Protein AF-A0A7C5DRT1-F1 (afdb_monomer_lite)

Secondary structure (DSSP, 8-state):
-----PPPPEEEEEEEPTT----HHHHHHHHSPTTEEEEEEE---TT----HHHHHHTHHHHHHHHHHHHHTT-SEEEE--THHHHTTHHHHHHHHHHHHHHHHTS-EEEHHHHHHHHHHHTT--EEE---TTS-HHHHHHHHHHHHHTT-EEE-

pLDDT: mean 93.83, std 10.13, range [40.75, 98.69]

Sequence (155 aa):
MSESSGPDVHKVGFITPPAWLDISPVEFLRIAPPGTVVTQTLMRPPDFDYSLEHIRSAVPELTACARSLAAAGVDVIAQFGYPFSFVHGWDGALQVRENIESAIKRPFVMMGIEVIQALRHLKLQNVAIAATYYSEETARVLKLFLSQAGFNVSL

Foldseek 3Di:
DDPPPPPDAAEEEEEAEAPDDDCVLVVCVVVDDPNYDYDYDYQDDPPDDPDLVSLQVSLVSVLVRLQVVLVVPHQEYEYDDQSNQLSLAQVRSVVSQVVSCVVSVHHYYYPNNVVLVVCVVVVHAEDEDDDVPDDPVSVVSSCRNCVSSRHHYDD

Structure (mmCIF, N/CA/C/O backbone):
data_AF-A0A7C5DRT1-F1
#
_entry.id   AF-A0A7C5DRT1-F1
#
loop_
_atom_site.group_PDB
_atom_site.id
_atom_site.type_symbol
_atom_site.label_atom_id
_atom_site.label_alt_id
_atom_site.label_comp_id
_atom_site.label_asym_id
_atom_site.label_entity_id
_atom_site.label_seq_id
_atom_site.pdbx_PDB_ins_code
_atom_site.Cartn_x
_atom_site.Cartn_y
_atom_site.Cartn_z
_atom_site.occupancy
_atom_site.B_iso_or_equiv
_atom_site.auth_seq_id
_atom_site.auth_comp_id
_atom_site.auth_asym_id
_atom_site.auth_atom_id
_atom_site.pdbx_PDB_model_num
ATOM 1 N N . MET A 1 1 ? -42.503 -20.280 5.990 1.00 40.75 1 MET A N 1
ATOM 2 C CA . MET A 1 1 ? -41.063 -20.601 5.946 1.00 40.75 1 MET A CA 1
ATOM 3 C C . MET A 1 1 ? -40.331 -19.301 5.700 1.00 40.75 1 MET A C 1
ATOM 5 O O . MET A 1 1 ? -40.425 -18.783 4.599 1.00 40.75 1 MET A O 1
ATOM 9 N N . SER A 1 2 ? -39.724 -18.716 6.732 1.00 44.19 2 SER A N 1
ATOM 10 C CA . SER A 1 2 ? -38.781 -17.615 6.533 1.00 44.19 2 SER A CA 1
ATOM 11 C C . SER A 1 2 ? -37.515 -18.215 5.937 1.00 44.19 2 SER A C 1
ATOM 13 O O . SER A 1 2 ? -36.924 -19.102 6.556 1.00 44.19 2 SER A O 1
ATOM 15 N N . GLU A 1 3 ? -37.119 -17.776 4.747 1.00 47.81 3 GLU A N 1
ATOM 16 C CA . GLU A 1 3 ? -35.747 -17.969 4.289 1.00 47.81 3 GLU A CA 1
ATOM 17 C C . GLU A 1 3 ? -34.846 -17.323 5.342 1.00 47.81 3 GLU A C 1
ATOM 19 O O . GLU A 1 3 ? -34.847 -16.106 5.520 1.00 47.81 3 GLU A O 1
ATOM 24 N N . SER A 1 4 ? -34.137 -18.142 6.120 1.00 48.53 4 SER A N 1
ATOM 25 C CA . SER A 1 4 ? -33.000 -17.643 6.874 1.00 48.53 4 SER A CA 1
ATOM 26 C C . SER A 1 4 ? -31.984 -17.210 5.826 1.00 48.53 4 SER A C 1
ATOM 28 O O . SER A 1 4 ? -31.361 -18.066 5.194 1.00 48.53 4 SER A O 1
ATOM 30 N N . SER A 1 5 ? -31.859 -15.904 5.596 1.00 55.53 5 SER A N 1
ATOM 31 C CA . SER A 1 5 ? -30.710 -15.348 4.892 1.00 55.53 5 SER A CA 1
ATOM 32 C C . SER A 1 5 ? -29.472 -15.928 5.569 1.00 55.53 5 SER A C 1
ATOM 34 O O . SER A 1 5 ? -29.266 -15.709 6.767 1.00 55.53 5 SER A O 1
ATOM 36 N N . GLY A 1 6 ? -28.718 -16.760 4.846 1.00 57.78 6 GLY A N 1
ATOM 37 C CA . GLY A 1 6 ? -27.443 -17.270 5.341 1.00 57.78 6 GLY A CA 1
ATOM 38 C C . GLY A 1 6 ? -26.550 -16.103 5.778 1.00 57.78 6 GLY A C 1
ATOM 39 O O . GLY A 1 6 ? -26.807 -14.967 5.377 1.00 57.78 6 GLY A O 1
ATOM 40 N N . PRO A 1 7 ? -25.533 -16.345 6.620 1.00 63.12 7 PRO A N 1
ATOM 41 C CA . PRO A 1 7 ? -24.636 -15.274 7.038 1.00 63.12 7 PRO A CA 1
ATOM 42 C C . PRO A 1 7 ? -24.073 -14.559 5.803 1.00 63.12 7 PRO A C 1
ATOM 44 O O . PRO A 1 7 ? -23.624 -15.228 4.869 1.00 63.12 7 PRO A O 1
ATOM 47 N N . ASP A 1 8 ? -24.126 -13.223 5.793 1.00 79.62 8 ASP A N 1
ATOM 48 C CA . ASP A 1 8 ? -23.543 -12.416 4.721 1.00 79.62 8 ASP A CA 1
ATOM 49 C C . ASP A 1 8 ? -22.062 -12.790 4.577 1.00 79.62 8 ASP A C 1
ATOM 51 O O . ASP A 1 8 ? -21.267 -12.647 5.507 1.00 79.62 8 ASP A O 1
ATOM 55 N N . VAL A 1 9 ? -21.693 -13.329 3.414 1.00 91.06 9 VAL A N 1
ATOM 56 C CA . VAL A 1 9 ? -20.311 -13.724 3.128 1.00 91.06 9 VAL A CA 1
ATOM 57 C C . VAL A 1 9 ? -19.553 -12.499 2.633 1.00 91.06 9 VAL A C 1
ATOM 59 O O . VAL A 1 9 ? -19.872 -11.965 1.572 1.00 91.06 9 VAL A O 1
ATOM 62 N N . HIS A 1 10 ? -18.522 -12.082 3.367 1.00 95.12 10 HIS A N 1
ATOM 63 C CA . HIS A 1 10 ? -17.641 -10.981 2.971 1.00 95.12 10 HIS A CA 1
ATOM 64 C C . HIS A 1 10 ? -16.416 -11.530 2.231 1.00 95.12 10 HIS A C 1
ATOM 66 O O . HIS A 1 10 ? -15.590 -12.217 2.830 1.00 95.12 10 HIS A O 1
ATOM 72 N N . LYS A 1 11 ? -16.275 -11.246 0.933 1.00 97.56 11 LYS A N 1
ATOM 73 C CA . LYS A 1 11 ? -15.158 -11.735 0.105 1.00 97.56 11 LYS A CA 1
ATOM 74 C C . LYS A 1 11 ? -14.087 -10.661 -0.037 1.00 97.56 11 LYS A C 1
ATOM 76 O O . LYS A 1 11 ? -14.328 -9.623 -0.652 1.00 97.56 11 LYS A O 1
ATOM 81 N N . VAL A 1 12 ? -12.883 -10.930 0.457 1.00 98.19 12 VAL A N 1
ATOM 82 C CA . VAL A 1 12 ? -11.752 -9.994 0.380 1.00 98.19 12 VAL A CA 1
ATOM 83 C C . VAL A 1 12 ? -10.645 -10.569 -0.499 1.00 98.19 12 VAL A C 1
ATOM 85 O O . VAL A 1 12 ? -10.189 -11.694 -0.298 1.00 98.19 12 VAL A O 1
ATOM 88 N N . GLY A 1 13 ? -10.215 -9.800 -1.496 1.00 98.31 13 GLY A N 1
ATOM 89 C CA . GLY A 1 13 ? -9.097 -10.147 -2.367 1.00 98.31 13 GLY A CA 1
ATOM 90 C C . GLY A 1 13 ? -7.809 -9.461 -1.927 1.00 98.31 13 GLY A C 1
ATOM 91 O O . GLY A 1 13 ? -7.795 -8.246 -1.765 1.00 98.31 13 GLY A O 1
ATOM 92 N N . PHE A 1 14 ? -6.723 -10.210 -1.789 1.00 98.12 14 PHE A N 1
ATOM 93 C CA . PHE A 1 14 ? -5.404 -9.687 -1.437 1.00 98.12 14 PHE A CA 1
ATOM 94 C C . PHE A 1 14 ? -4.481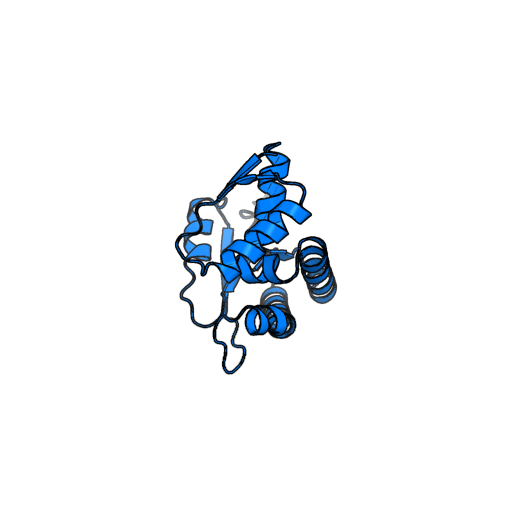 -9.706 -2.653 1.00 98.12 14 PHE A C 1
ATOM 96 O O . PHE A 1 14 ? -4.389 -10.710 -3.362 1.00 98.12 14 PHE A O 1
ATOM 103 N N . ILE A 1 15 ? -3.787 -8.598 -2.893 1.00 98.06 15 ILE A N 1
ATOM 104 C CA . ILE A 1 15 ? -2.696 -8.540 -3.863 1.00 98.06 15 ILE A CA 1
ATOM 105 C C . ILE A 1 15 ? -1.383 -8.618 -3.097 1.00 98.06 15 ILE A C 1
ATOM 107 O O . ILE A 1 15 ? -1.014 -7.684 -2.382 1.00 98.06 15 ILE A O 1
ATOM 111 N N . THR A 1 16 ? -0.700 -9.741 -3.273 1.00 95.38 16 THR A N 1
ATOM 112 C CA . THR A 1 16 ? 0.591 -10.047 -2.667 1.00 95.38 16 THR A CA 1
ATOM 113 C C . THR A 1 16 ? 1.727 -9.405 -3.473 1.00 95.38 16 THR A C 1
ATOM 115 O O . THR A 1 16 ? 1.753 -9.552 -4.704 1.00 95.38 16 THR A O 1
ATOM 118 N N . PRO A 1 17 ? 2.685 -8.729 -2.808 1.00 93.19 17 PRO A N 1
ATOM 119 C CA . PRO A 1 17 ? 3.899 -8.226 -3.442 1.00 93.19 17 PRO A CA 1
ATOM 120 C C . PRO A 1 17 ? 4.692 -9.305 -4.202 1.00 93.19 17 PRO A C 1
ATOM 122 O O . PRO A 1 17 ? 4.648 -10.478 -3.824 1.00 93.19 17 PRO A O 1
ATOM 125 N N . PRO A 1 18 ? 5.474 -8.930 -5.230 1.00 92.44 18 PRO A N 1
ATOM 126 C CA . PRO A 1 18 ? 6.314 -9.872 -5.968 1.00 92.44 18 PRO A CA 1
ATOM 127 C C . PRO A 1 18 ? 7.343 -10.574 -5.076 1.00 92.44 18 PRO A C 1
ATOM 129 O O . PRO A 1 18 ? 7.924 -9.952 -4.203 1.00 92.44 18 PRO A O 1
ATOM 132 N N . ALA A 1 19 ? 7.638 -11.849 -5.335 1.00 86.12 19 ALA A N 1
ATOM 133 C CA . ALA A 1 19 ? 8.724 -12.592 -4.673 1.00 86.12 19 ALA A CA 1
ATOM 134 C C . ALA A 1 19 ? 8.660 -12.669 -3.126 1.00 86.12 19 ALA A C 1
ATOM 136 O O . ALA A 1 19 ? 9.666 -12.975 -2.488 1.00 86.12 19 ALA A O 1
ATOM 137 N N . TRP A 1 20 ? 7.490 -12.446 -2.519 1.00 84.19 20 TRP A N 1
ATOM 138 C CA . TRP A 1 20 ? 7.276 -12.589 -1.077 1.00 84.19 20 TRP A CA 1
ATOM 139 C C . TRP A 1 20 ? 6.167 -13.585 -0.755 1.00 84.19 20 TRP A C 1
ATOM 141 O O . TRP A 1 20 ? 5.164 -13.685 -1.460 1.00 84.19 20 TRP A O 1
ATOM 151 N N . LEU A 1 21 ? 6.343 -14.299 0.359 1.00 87.06 21 LEU A N 1
ATOM 152 C CA . LEU A 1 21 ? 5.268 -15.055 0.989 1.00 87.06 21 LEU A CA 1
ATOM 153 C C . LEU A 1 21 ? 4.479 -14.110 1.900 1.00 87.06 21 LEU A C 1
ATOM 155 O O . LEU A 1 21 ? 4.973 -13.700 2.950 1.00 87.06 21 LEU A O 1
ATOM 159 N N . ASP A 1 22 ? 3.264 -13.761 1.493 1.00 90.50 22 ASP A N 1
ATOM 160 C CA . ASP A 1 22 ? 2.406 -12.841 2.234 1.00 90.50 22 ASP A CA 1
ATOM 161 C C . ASP A 1 22 ? 1.482 -13.593 3.198 1.00 90.50 22 ASP A C 1
ATOM 163 O O . ASP A 1 22 ? 0.646 -14.401 2.796 1.00 90.50 22 ASP A O 1
ATOM 167 N N . ILE A 1 23 ? 1.642 -13.315 4.491 1.00 93.06 23 ILE A N 1
ATOM 168 C CA . ILE A 1 23 ? 0.824 -13.898 5.564 1.00 93.06 23 ILE A CA 1
ATOM 169 C C . ILE A 1 23 ? -0.382 -13.022 5.919 1.00 93.06 23 ILE A C 1
ATOM 171 O O . ILE A 1 23 ? -1.215 -13.418 6.734 1.00 93.06 23 ILE A O 1
ATOM 175 N N . SER A 1 24 ? -0.498 -11.838 5.317 1.00 94.19 24 SER A N 1
ATOM 176 C CA . SER A 1 24 ? -1.540 -10.863 5.639 1.00 94.19 24 SER A CA 1
ATOM 177 C C . SER A 1 24 ? -2.967 -11.397 5.484 1.00 94.19 24 SER A C 1
ATOM 179 O O . SER A 1 24 ? -3.778 -11.097 6.360 1.00 94.19 24 SER A O 1
ATOM 181 N N . PRO A 1 25 ? -3.307 -12.232 4.476 1.00 95.44 25 PRO A N 1
ATOM 182 C CA . PRO A 1 25 ? -4.632 -12.853 4.409 1.00 95.44 25 PRO A CA 1
ATOM 183 C C . PRO A 1 25 ? -4.948 -13.729 5.632 1.00 95.44 25 PRO A C 1
ATOM 185 O O . PRO A 1 25 ? -6.082 -13.745 6.110 1.00 95.44 25 PRO A O 1
ATOM 188 N N . VAL A 1 26 ? -3.944 -14.438 6.162 1.00 95.38 26 VAL A N 1
ATOM 189 C CA . VAL A 1 26 ? -4.088 -15.307 7.341 1.00 95.38 26 VAL A CA 1
ATOM 190 C C . VAL A 1 26 ? -4.245 -14.475 8.612 1.00 95.38 26 VAL A C 1
ATOM 192 O O . VAL A 1 26 ? -5.127 -14.762 9.418 1.00 95.38 26 VAL A O 1
ATOM 195 N N . GLU A 1 27 ? -3.434 -13.430 8.787 1.00 96.00 27 GLU A N 1
ATOM 196 C CA . GLU A 1 27 ? -3.559 -12.518 9.933 1.00 96.00 27 GLU A CA 1
ATOM 197 C C . GLU A 1 27 ? -4.882 -11.745 9.906 1.00 96.00 27 GLU A C 1
ATOM 199 O O . GLU A 1 27 ? -5.537 -11.601 10.937 1.00 96.00 27 GLU A O 1
ATOM 204 N N . PHE A 1 28 ? -5.338 -11.318 8.727 1.00 96.50 28 PHE A N 1
ATOM 205 C CA . PHE A 1 28 ? -6.625 -10.647 8.573 1.00 96.50 28 PHE A CA 1
ATOM 206 C C . PHE A 1 28 ? -7.789 -11.525 9.038 1.00 96.50 28 PHE A C 1
ATOM 208 O O . PHE A 1 28 ? -8.641 -11.057 9.791 1.00 96.50 28 PHE A O 1
ATOM 215 N N . LEU A 1 29 ? -7.805 -12.811 8.675 1.00 96.75 29 LEU A N 1
ATOM 216 C CA . LEU A 1 29 ? -8.853 -13.739 9.114 1.00 96.75 29 LEU A CA 1
ATOM 217 C C . LEU A 1 29 ? -8.942 -13.897 10.640 1.00 96.75 29 LEU A C 1
ATOM 219 O O . LEU A 1 29 ? -10.000 -14.262 11.143 1.00 96.75 29 LEU A O 1
ATOM 223 N N . ARG A 1 30 ? -7.869 -13.610 11.390 1.00 97.06 30 ARG A N 1
ATOM 224 C CA . ARG A 1 30 ? -7.886 -13.670 12.863 1.00 97.06 30 ARG A CA 1
ATOM 225 C C . ARG A 1 30 ? -8.674 -12.532 13.503 1.00 97.06 30 ARG A C 1
ATOM 227 O O . ARG A 1 30 ? -9.119 -12.678 14.637 1.00 97.06 30 ARG A O 1
ATOM 234 N N . ILE A 1 31 ? -8.815 -11.410 12.800 1.00 96.81 31 ILE A N 1
ATOM 235 C CA . ILE A 1 31 ? -9.521 -10.213 13.279 1.00 96.81 31 ILE A CA 1
ATOM 236 C C . ILE A 1 31 ? -10.800 -9.919 12.488 1.00 96.81 31 ILE A C 1
ATOM 238 O O . ILE A 1 31 ? -11.590 -9.068 12.894 1.00 96.81 31 ILE A O 1
ATOM 242 N N . ALA A 1 32 ? -11.000 -10.591 11.354 1.00 96.12 32 ALA A N 1
ATOM 243 C CA . ALA A 1 32 ? -12.151 -10.388 10.496 1.00 96.12 32 ALA A CA 1
ATOM 244 C C . ALA A 1 32 ? -13.445 -10.928 11.136 1.00 96.12 32 ALA A C 1
ATOM 246 O O . ALA A 1 32 ? -13.411 -11.908 11.887 1.00 96.12 32 ALA A O 1
ATOM 247 N N . PRO A 1 33 ? -14.610 -10.335 10.817 1.00 93.62 33 PRO A N 1
ATOM 248 C CA . PRO A 1 33 ? -15.895 -10.869 11.249 1.00 93.62 33 PRO A CA 1
ATOM 249 C C . PRO A 1 33 ? -16.124 -12.315 10.767 1.00 93.62 33 PRO A C 1
ATOM 251 O O . PRO A 1 33 ? -15.634 -12.690 9.692 1.00 93.62 33 PRO A O 1
ATOM 254 N N . PRO A 1 34 ? -16.919 -13.121 11.498 1.00 92.88 34 PRO A N 1
ATOM 255 C CA . PRO A 1 34 ? -17.371 -14.426 11.019 1.00 92.88 34 PRO A CA 1
ATOM 256 C C . PRO A 1 34 ? -18.021 -14.334 9.631 1.00 92.88 34 PRO A C 1
ATOM 258 O O . PRO A 1 34 ? -18.708 -13.364 9.335 1.00 92.88 34 PRO A O 1
ATOM 261 N N . GLY A 1 35 ? -17.816 -15.348 8.787 1.00 92.25 35 GLY A N 1
ATOM 262 C CA . GLY A 1 35 ? -18.326 -15.352 7.406 1.00 92.25 35 GLY A CA 1
ATOM 263 C C . GLY A 1 35 ? -17.419 -14.648 6.390 1.00 92.25 35 GLY A C 1
ATOM 264 O O . GLY A 1 35 ? -17.716 -14.660 5.196 1.00 92.25 35 GLY A O 1
ATOM 265 N N . THR A 1 36 ? -16.289 -14.085 6.827 1.00 96.94 36 THR A N 1
ATOM 266 C CA . THR A 1 36 ? -15.277 -13.539 5.917 1.00 96.94 36 THR A CA 1
ATOM 267 C C . THR A 1 36 ? -14.502 -14.654 5.219 1.00 96.94 36 THR A C 1
ATOM 269 O O . THR A 1 36 ? -14.000 -15.578 5.859 1.00 96.94 36 THR A O 1
ATOM 272 N N . VAL A 1 37 ? -14.359 -14.542 3.901 1.00 97.06 37 VAL A N 1
ATOM 273 C CA . VAL A 1 37 ? -13.524 -15.414 3.070 1.00 97.06 37 VAL A CA 1
ATOM 274 C C . VAL A 1 37 ? -12.483 -14.578 2.339 1.00 97.06 37 VAL A C 1
ATOM 276 O O . VAL A 1 37 ? -12.756 -13.461 1.896 1.00 97.06 37 VAL A O 1
ATOM 279 N N . VAL A 1 38 ? -11.277 -15.124 2.202 1.00 97.50 38 VAL A N 1
ATOM 280 C CA . VAL A 1 38 ? -10.166 -14.445 1.532 1.00 97.50 38 VAL A CA 1
ATOM 281 C C . VAL A 1 38 ? -9.697 -15.234 0.321 1.00 97.50 38 VAL A C 1
ATOM 283 O O . VAL A 1 38 ? -9.697 -16.464 0.318 1.00 97.50 38 VAL A O 1
ATOM 286 N N . THR A 1 39 ? -9.266 -14.514 -0.704 1.00 96.94 39 THR A N 1
ATOM 287 C CA . THR A 1 39 ? -8.495 -15.051 -1.828 1.00 96.94 39 THR A CA 1
ATOM 288 C C . THR A 1 39 ? -7.303 -14.137 -2.086 1.00 96.94 39 THR A C 1
ATOM 290 O O . THR A 1 39 ? -7.306 -12.980 -1.665 1.00 96.94 39 THR A O 1
ATOM 293 N N . GLN A 1 40 ? -6.278 -14.637 -2.768 1.00 96.19 40 GLN A N 1
ATOM 294 C CA . GLN A 1 40 ? -5.064 -13.879 -3.051 1.00 96.19 40 GLN A CA 1
ATOM 295 C C . GLN A 1 40 ? -4.601 -14.070 -4.493 1.00 96.19 40 GLN A C 1
ATOM 297 O O . GLN A 1 40 ? -4.780 -15.134 -5.085 1.00 96.19 40 GLN A O 1
ATOM 302 N N . THR A 1 41 ? -3.963 -13.042 -5.040 1.00 96.88 41 THR A N 1
ATOM 303 C CA . THR A 1 41 ? -3.186 -13.108 -6.281 1.00 96.88 41 THR A CA 1
ATOM 304 C C . THR A 1 41 ? -1.803 -12.525 -6.033 1.00 96.88 41 THR A C 1
ATOM 306 O O . THR A 1 41 ? -1.642 -11.632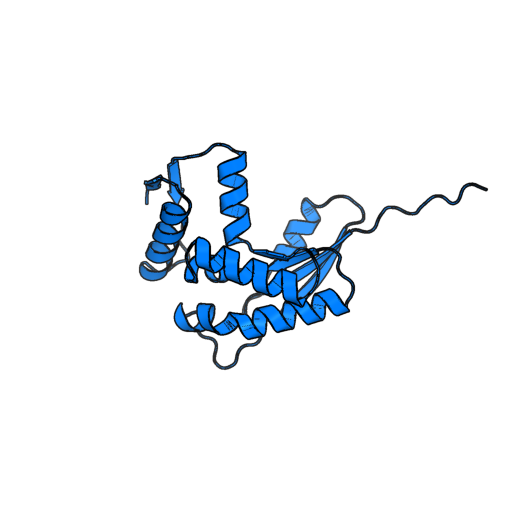 -5.204 1.00 96.88 41 THR A O 1
ATOM 309 N N . LEU A 1 42 ? -0.806 -13.018 -6.762 1.00 95.25 42 LEU A N 1
ATOM 310 C CA . LEU A 1 42 ? 0.579 -12.588 -6.621 1.00 95.25 42 LEU A CA 1
ATOM 311 C C . LEU A 1 42 ? 0.970 -11.734 -7.821 1.00 95.25 42 LEU A C 1
ATOM 313 O O . LEU A 1 42 ? 0.772 -12.151 -8.965 1.00 95.25 42 LEU A O 1
ATOM 317 N N . MET A 1 43 ? 1.552 -10.569 -7.549 1.00 96.56 43 MET A N 1
ATOM 318 C CA . MET A 1 43 ? 2.164 -9.740 -8.583 1.00 96.56 43 MET A CA 1
ATOM 319 C C . MET A 1 43 ? 3.387 -10.449 -9.170 1.00 96.56 43 MET A C 1
ATOM 321 O O . MET A 1 43 ? 4.188 -11.031 -8.434 1.00 96.56 43 MET A O 1
ATOM 325 N N . ARG A 1 44 ? 3.554 -10.386 -10.494 1.00 95.25 44 ARG A N 1
ATOM 326 C CA . ARG A 1 44 ? 4.700 -10.989 -11.201 1.00 95.25 44 ARG A CA 1
ATOM 327 C C . ARG A 1 44 ? 5.309 -10.052 -12.257 1.00 95.25 44 ARG A C 1
ATOM 329 O O . ARG A 1 44 ? 5.397 -10.437 -13.424 1.00 95.25 44 ARG A O 1
ATOM 336 N N . PRO A 1 45 ? 5.730 -8.829 -11.885 1.00 94.38 45 PRO A N 1
ATOM 337 C CA . PRO A 1 45 ? 6.502 -7.991 -12.790 1.00 94.38 45 PRO A CA 1
ATOM 338 C C . PRO A 1 45 ? 7.840 -8.681 -13.133 1.00 94.38 45 PRO A C 1
ATOM 340 O O . PRO A 1 45 ? 8.441 -9.301 -12.249 1.00 94.38 45 PRO A O 1
ATOM 343 N N . PRO A 1 46 ? 8.298 -8.618 -14.396 1.00 90.50 46 PRO A N 1
ATOM 344 C CA . PRO A 1 46 ? 9.572 -9.207 -14.802 1.00 90.50 46 PRO A CA 1
ATOM 345 C C . PRO A 1 46 ? 10.745 -8.513 -14.097 1.00 90.50 46 PRO A C 1
ATOM 347 O O . PRO A 1 46 ? 10.690 -7.308 -13.862 1.00 90.50 46 PRO A O 1
ATOM 350 N N . ASP A 1 47 ? 11.786 -9.283 -13.763 1.00 91.81 47 ASP A N 1
ATOM 351 C CA . ASP A 1 47 ? 13.069 -8.797 -13.224 1.00 91.81 47 ASP A CA 1
ATOM 352 C C . ASP A 1 47 ? 12.961 -7.869 -11.994 1.00 91.81 47 ASP A C 1
ATOM 354 O O . ASP A 1 47 ? 13.775 -6.973 -11.778 1.00 91.81 47 ASP A O 1
ATOM 358 N N . PHE A 1 48 ? 11.939 -8.086 -11.162 1.00 94.06 48 PHE A N 1
ATOM 359 C CA . PHE A 1 48 ? 11.650 -7.238 -10.009 1.00 94.06 48 PHE A CA 1
ATOM 360 C C . PHE A 1 48 ? 12.692 -7.378 -8.892 1.00 94.06 48 PHE A C 1
ATOM 362 O O . PHE A 1 48 ? 12.918 -8.472 -8.375 1.00 94.06 48 PHE A O 1
ATOM 369 N N . ASP A 1 49 ? 13.262 -6.251 -8.460 1.00 93.62 49 ASP A N 1
ATOM 370 C CA . ASP A 1 49 ? 14.395 -6.193 -7.520 1.00 93.62 49 ASP A CA 1
ATOM 371 C C . ASP A 1 49 ? 14.121 -5.368 -6.251 1.00 93.62 49 ASP A C 1
ATOM 373 O O . ASP A 1 49 ? 15.034 -5.104 -5.472 1.00 93.62 49 ASP A O 1
ATOM 377 N N . TYR A 1 50 ? 12.870 -4.950 -6.031 1.00 93.00 50 TYR A N 1
ATOM 378 C CA . TYR A 1 50 ? 12.471 -4.084 -4.914 1.00 93.00 50 TYR A CA 1
ATOM 379 C C . TYR A 1 50 ? 13.098 -2.679 -4.881 1.00 93.00 50 TYR A C 1
ATOM 381 O O . TYR A 1 50 ? 12.900 -1.951 -3.903 1.00 93.00 50 TYR A O 1
ATOM 389 N N . SER A 1 51 ? 13.775 -2.235 -5.942 1.00 95.19 51 SER A N 1
ATOM 390 C CA . SER A 1 51 ? 14.128 -0.823 -6.087 1.00 95.19 51 SER A CA 1
ATOM 391 C C . SER A 1 51 ? 12.867 0.046 -6.087 1.00 95.19 51 SER A C 1
ATOM 393 O O . SER A 1 51 ? 11.790 -0.356 -6.542 1.00 95.19 51 SER A O 1
ATOM 395 N N . LEU A 1 52 ? 12.982 1.279 -5.588 1.00 96.31 52 LEU A N 1
ATOM 396 C CA . LEU A 1 52 ? 11.860 2.222 -5.583 1.00 96.31 52 LEU A CA 1
ATOM 397 C C . LEU A 1 52 ? 11.320 2.475 -7.002 1.00 96.31 52 LEU A C 1
ATOM 399 O O . LEU A 1 52 ? 10.121 2.677 -7.186 1.00 96.31 52 LEU A O 1
ATOM 403 N N . GLU A 1 53 ? 12.188 2.424 -8.012 1.00 96.50 53 GLU A N 1
ATOM 404 C CA . GLU A 1 53 ? 11.804 2.528 -9.419 1.00 96.50 53 GLU A CA 1
ATOM 405 C C . GLU A 1 53 ? 10.940 1.345 -9.875 1.00 96.50 53 GLU A C 1
ATOM 407 O O . GLU A 1 53 ? 9.867 1.548 -10.454 1.00 96.50 53 GLU A O 1
ATOM 412 N N . HIS A 1 54 ? 11.346 0.112 -9.569 1.00 96.06 54 HIS A N 1
ATOM 413 C CA . HIS A 1 54 ? 10.562 -1.073 -9.909 1.00 96.06 54 HIS A CA 1
ATOM 414 C C . HIS A 1 54 ? 9.233 -1.131 -9.152 1.00 96.06 54 HIS A C 1
ATOM 416 O O . HIS A 1 54 ? 8.200 -1.433 -9.747 1.00 96.06 54 HIS A O 1
ATOM 422 N N . ILE A 1 55 ? 9.207 -0.748 -7.872 1.00 96.62 55 ILE A N 1
ATOM 423 C CA . ILE A 1 55 ? 7.952 -0.642 -7.109 1.00 96.62 55 ILE A CA 1
ATOM 424 C C . ILE A 1 55 ? 7.015 0.375 -7.777 1.00 96.62 55 ILE A C 1
ATOM 426 O O . ILE A 1 55 ? 5.837 0.086 -7.988 1.00 96.62 55 ILE A O 1
ATOM 430 N N . ARG A 1 56 ? 7.533 1.547 -8.165 1.00 96.50 56 ARG A N 1
ATOM 431 C CA . ARG A 1 56 ? 6.741 2.598 -8.822 1.00 96.50 56 ARG A CA 1
ATOM 432 C C . ARG A 1 56 ? 6.219 2.170 -10.194 1.00 96.50 56 ARG A C 1
ATOM 434 O O . ARG A 1 56 ? 5.098 2.525 -10.552 1.00 96.50 56 ARG A O 1
ATOM 441 N N . SER A 1 57 ? 7.013 1.439 -10.969 1.00 96.25 57 SER A N 1
ATOM 442 C CA . SER A 1 57 ? 6.633 0.986 -12.314 1.00 96.25 57 SER A CA 1
ATOM 443 C C . SER A 1 57 ? 5.695 -0.226 -12.311 1.00 96.25 57 SER A C 1
ATOM 445 O O . SER A 1 57 ? 5.104 -0.531 -13.343 1.00 96.25 57 SER A O 1
ATOM 447 N N . ALA A 1 58 ? 5.466 -0.866 -11.160 1.00 96.44 58 ALA A N 1
ATOM 448 C CA . ALA A 1 58 ? 4.601 -2.038 -11.029 1.00 96.44 58 ALA A CA 1
ATOM 449 C C . ALA A 1 58 ? 3.086 -1.733 -10.972 1.00 96.44 58 ALA A C 1
ATOM 451 O O . ALA A 1 58 ? 2.277 -2.658 -10.883 1.00 96.44 58 ALA A O 1
ATOM 452 N N . VAL A 1 59 ? 2.667 -0.463 -11.061 1.00 97.31 59 VAL A N 1
ATOM 453 C CA . VAL A 1 59 ? 1.242 -0.057 -11.076 1.00 97.31 59 VAL A CA 1
ATOM 454 C C . VAL A 1 59 ? 0.396 -0.788 -12.140 1.00 97.31 59 VAL A C 1
ATOM 456 O O . VAL A 1 59 ? -0.735 -1.176 -11.824 1.00 97.31 59 VAL A O 1
ATOM 459 N N . PRO A 1 60 ? 0.878 -1.039 -13.377 1.00 97.31 60 PRO A N 1
ATOM 460 C CA . PRO A 1 60 ? 0.117 -1.811 -14.358 1.00 97.31 60 PRO A CA 1
ATOM 461 C C . PRO A 1 60 ? -0.154 -3.252 -13.903 1.00 97.31 60 PRO A C 1
ATOM 463 O O . PRO A 1 60 ? -1.281 -3.729 -14.032 1.00 97.31 60 PRO A O 1
ATOM 466 N N . GLU A 1 61 ? 0.837 -3.918 -13.305 1.00 97.69 61 GLU A N 1
ATOM 467 C CA . GLU A 1 61 ? 0.689 -5.276 -12.764 1.00 97.69 61 GLU A CA 1
ATOM 468 C C . GLU A 1 61 ? -0.253 -5.299 -11.553 1.00 97.69 61 GLU A C 1
ATOM 470 O O . GLU A 1 61 ? -1.120 -6.169 -11.445 1.00 97.6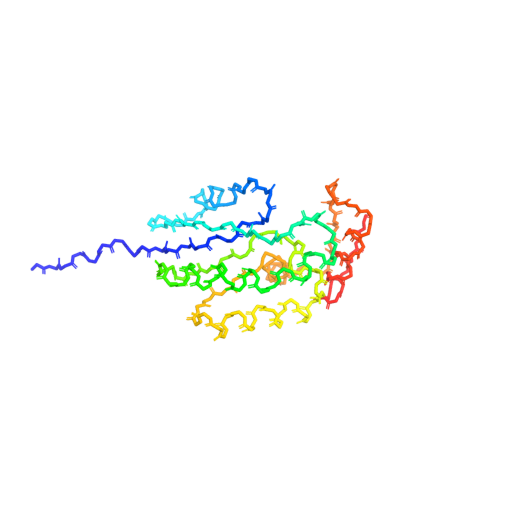9 61 GLU A O 1
ATOM 475 N N . LEU A 1 62 ? -0.158 -4.292 -10.677 1.00 97.94 62 LEU A N 1
ATOM 476 C CA . LEU A 1 62 ? -1.089 -4.104 -9.564 1.00 97.94 62 LEU A CA 1
ATOM 477 C C . LEU A 1 62 ? -2.537 -3.981 -10.070 1.00 97.94 62 LEU A C 1
ATOM 479 O O . LEU A 1 62 ? -3.448 -4.626 -9.550 1.00 97.94 62 LEU A O 1
ATOM 483 N N . THR A 1 63 ? -2.740 -3.201 -11.132 1.00 98.38 63 THR A N 1
ATOM 484 C CA . THR A 1 63 ? -4.049 -3.020 -11.775 1.00 98.38 63 THR A CA 1
ATOM 485 C C . THR A 1 63 ? -4.558 -4.324 -12.396 1.00 98.38 63 THR A C 1
ATOM 487 O O . THR A 1 63 ? -5.746 -4.635 -12.290 1.00 98.38 63 THR A O 1
ATOM 490 N N . ALA A 1 64 ? -3.685 -5.107 -13.035 1.00 98.38 64 ALA A N 1
ATOM 491 C CA . ALA A 1 64 ? -4.041 -6.403 -13.612 1.00 98.38 64 ALA A CA 1
ATOM 492 C C . ALA A 1 64 ? -4.479 -7.405 -12.530 1.00 98.38 64 ALA A C 1
ATOM 494 O O . ALA A 1 64 ? -5.526 -8.040 -12.661 1.00 98.38 64 ALA A O 1
ATOM 495 N N . CYS A 1 65 ? -3.741 -7.478 -11.422 1.00 98.50 65 CYS A N 1
ATOM 496 C CA . CYS A 1 65 ? -4.107 -8.276 -10.253 1.00 98.50 65 CYS A CA 1
ATOM 497 C C . CYS A 1 65 ? -5.470 -7.863 -9.673 1.00 98.50 65 CYS A C 1
ATOM 499 O O . CYS A 1 65 ? -6.322 -8.719 -9.422 1.00 98.50 65 CYS A O 1
ATOM 501 N N . ALA A 1 66 ? -5.714 -6.557 -9.522 1.00 98.62 66 ALA A N 1
ATOM 502 C CA . ALA A 1 66 ? -6.994 -6.041 -9.039 1.00 98.62 66 ALA A CA 1
ATOM 503 C C . ALA A 1 66 ? -8.160 -6.428 -9.966 1.00 98.62 66 ALA A C 1
ATOM 505 O O . ALA A 1 66 ? -9.215 -6.847 -9.490 1.00 98.62 66 ALA A O 1
ATOM 506 N N . ARG A 1 67 ? -7.969 -6.367 -11.292 1.00 98.56 67 ARG A N 1
ATOM 507 C CA . ARG A 1 67 ? -8.972 -6.824 -12.272 1.00 98.56 67 ARG A CA 1
ATOM 508 C C . ARG A 1 67 ? -9.275 -8.313 -12.133 1.00 98.56 67 ARG A C 1
ATOM 510 O O . ARG A 1 67 ? -10.445 -8.684 -12.166 1.00 98.56 67 ARG A O 1
ATOM 517 N N . SER A 1 68 ? -8.255 -9.149 -11.945 1.00 98.50 68 SER A N 1
ATOM 518 C CA . SER A 1 68 ? -8.433 -10.594 -11.745 1.00 98.50 68 SER A CA 1
ATOM 519 C C . SER A 1 68 ? -9.256 -10.899 -10.494 1.00 98.50 68 SER A C 1
ATOM 521 O O . SER A 1 68 ? -10.193 -11.693 -10.552 1.00 98.50 68 SER A O 1
ATOM 523 N N . LEU A 1 69 ? -8.968 -10.226 -9.377 1.00 98.62 69 LEU A N 1
ATOM 524 C CA . LEU A 1 69 ? -9.744 -10.378 -8.143 1.00 98.62 69 LEU A CA 1
ATOM 525 C C . LEU A 1 69 ? -11.182 -9.869 -8.301 1.00 98.62 69 LEU A C 1
ATOM 527 O O . LEU A 1 69 ? -12.121 -10.535 -7.869 1.00 98.62 69 LEU A O 1
ATOM 531 N N . ALA A 1 70 ? -11.372 -8.726 -8.964 1.00 98.44 70 ALA A N 1
ATOM 532 C CA . ALA A 1 70 ? -12.702 -8.187 -9.239 1.00 98.44 70 ALA A CA 1
ATOM 533 C C . ALA A 1 70 ? -13.531 -9.150 -10.106 1.00 98.44 70 ALA A C 1
ATOM 535 O O . ALA A 1 70 ? -14.706 -9.378 -9.819 1.00 98.44 70 ALA A O 1
ATOM 536 N N . ALA A 1 71 ? -12.914 -9.765 -11.120 1.00 98.12 71 ALA A N 1
ATOM 537 C CA . ALA A 1 71 ? -13.539 -10.789 -11.957 1.00 98.12 71 ALA A CA 1
ATOM 538 C C . ALA A 1 71 ? -13.854 -12.081 -11.183 1.00 98.12 71 ALA A C 1
ATOM 540 O O . ALA A 1 71 ? -14.858 -12.729 -11.466 1.00 98.12 71 ALA A O 1
ATOM 541 N N . ALA A 1 72 ? -13.053 -12.423 -10.168 1.00 97.94 72 ALA A N 1
ATOM 542 C CA . ALA A 1 72 ? -13.345 -13.511 -9.231 1.00 97.94 72 ALA A CA 1
ATOM 543 C C . ALA A 1 72 ? -14.502 -13.188 -8.260 1.00 97.94 72 ALA A C 1
ATOM 545 O O . ALA A 1 72 ? -14.927 -14.052 -7.495 1.00 97.94 72 ALA A O 1
ATOM 546 N N . GLY A 1 73 ? -15.033 -11.962 -8.294 1.00 97.19 73 GLY A N 1
ATOM 547 C CA . GLY A 1 73 ? -16.228 -11.571 -7.557 1.00 97.19 73 GLY A CA 1
ATOM 548 C C . GLY A 1 73 ? -15.977 -11.210 -6.097 1.00 97.19 73 GLY A C 1
ATOM 549 O O . GLY A 1 73 ? -16.902 -11.339 -5.296 1.00 97.19 73 GLY A O 1
ATOM 550 N N . VAL A 1 74 ? -14.767 -10.775 -5.732 1.00 98.00 74 VAL A N 1
ATOM 551 C CA . VAL A 1 74 ? -14.516 -10.236 -4.385 1.00 98.00 74 VAL A CA 1
ATOM 552 C C . VAL A 1 74 ? -15.246 -8.903 -4.179 1.00 98.00 74 VAL A C 1
ATOM 554 O O . VAL A 1 74 ? -15.490 -8.157 -5.131 1.00 98.00 74 VAL A O 1
ATOM 557 N N . ASP A 1 75 ? -15.591 -8.600 -2.932 1.00 97.56 75 ASP A N 1
ATOM 558 C CA . ASP A 1 75 ? -16.328 -7.387 -2.572 1.00 97.56 75 ASP A CA 1
ATOM 559 C C . ASP A 1 75 ? -15.382 -6.202 -2.341 1.00 97.56 75 ASP A C 1
ATOM 561 O O . ASP A 1 75 ? -15.713 -5.078 -2.715 1.00 97.56 75 ASP A O 1
ATOM 565 N N . VAL A 1 76 ? -14.192 -6.459 -1.781 1.00 98.00 76 VAL A N 1
ATOM 566 C CA . VAL A 1 76 ? -13.123 -5.473 -1.535 1.00 98.00 76 VAL A CA 1
ATOM 567 C C . VAL A 1 76 ? -11.778 -6.063 -1.946 1.00 98.00 76 VAL A C 1
ATOM 569 O O . VAL A 1 76 ? -11.527 -7.253 -1.743 1.00 98.00 76 VAL A O 1
ATOM 572 N N . ILE A 1 77 ? -10.903 -5.231 -2.510 1.00 98.69 77 ILE A N 1
ATOM 573 C CA . ILE A 1 77 ? -9.545 -5.622 -2.899 1.00 98.69 77 ILE A CA 1
ATOM 574 C C . ILE A 1 77 ? -8.536 -4.808 -2.101 1.00 98.69 77 ILE A C 1
ATOM 576 O O . ILE A 1 77 ? -8.643 -3.588 -2.022 1.00 98.69 77 ILE A O 1
ATOM 580 N N . ALA A 1 78 ? -7.540 -5.479 -1.536 1.00 97.88 78 ALA A N 1
ATOM 581 C CA . ALA A 1 78 ? -6.500 -4.870 -0.731 1.00 97.88 78 ALA A CA 1
ATOM 582 C C . ALA A 1 78 ? -5.118 -5.090 -1.346 1.00 97.88 78 ALA A C 1
ATOM 584 O O . ALA A 1 78 ? -4.681 -6.220 -1.567 1.00 97.88 78 ALA A O 1
ATOM 585 N N . GLN A 1 79 ? -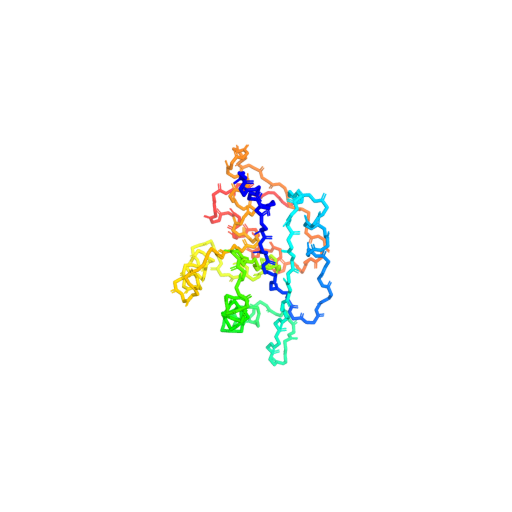4.410 -3.991 -1.586 1.00 97.50 79 GLN A N 1
ATOM 586 C CA . GLN A 1 79 ? -2.994 -3.994 -1.912 1.00 97.50 79 GLN A CA 1
ATOM 587 C C . GLN A 1 79 ? -2.178 -4.063 -0.620 1.00 97.50 79 GLN A C 1
ATOM 589 O O . GLN A 1 79 ? -2.202 -3.130 0.190 1.00 97.50 79 GLN A O 1
ATOM 594 N N . PHE A 1 80 ? -1.433 -5.156 -0.458 1.00 92.00 80 PHE A N 1
ATOM 595 C CA . PHE A 1 80 ? -0.474 -5.338 0.628 1.00 92.00 80 PHE A CA 1
ATOM 596 C C . PHE A 1 80 ? 0.946 -5.089 0.133 1.00 92.00 80 PHE A C 1
ATOM 598 O O . PHE A 1 80 ? 1.264 -5.357 -1.022 1.00 92.00 80 PHE A O 1
ATOM 605 N N . GLY A 1 81 ? 1.778 -4.492 0.990 1.00 92.31 81 GLY A N 1
ATOM 606 C CA . GLY A 1 81 ? 3.093 -3.957 0.628 1.00 92.31 81 GLY A CA 1
ATOM 607 C C . GLY A 1 81 ? 3.130 -2.436 0.735 1.00 92.31 81 GLY A C 1
ATOM 608 O O . GLY A 1 81 ? 2.907 -1.723 -0.239 1.00 92.31 81 GLY A O 1
ATOM 609 N N . TYR A 1 82 ? 3.447 -1.936 1.927 1.00 94.75 82 TYR A N 1
ATOM 610 C CA . TYR A 1 82 ? 3.499 -0.508 2.256 1.00 94.75 82 TYR A CA 1
ATOM 611 C C . TYR A 1 82 ? 4.274 0.372 1.238 1.00 94.75 82 TYR A C 1
ATOM 613 O O . TYR A 1 82 ? 3.767 1.446 0.892 1.00 94.75 82 TYR A O 1
ATOM 621 N N . PRO A 1 83 ? 5.420 -0.072 0.665 1.00 95.88 83 PRO A N 1
ATOM 622 C CA . PRO A 1 83 ? 6.163 0.706 -0.333 1.00 95.88 83 PRO A CA 1
ATOM 623 C C . PRO A 1 83 ? 5.401 1.045 -1.610 1.00 95.88 83 PRO A C 1
ATOM 625 O O . PRO A 1 83 ? 5.588 2.131 -2.154 1.00 95.88 83 PRO A O 1
ATOM 628 N N . PHE A 1 84 ? 4.494 0.173 -2.053 1.00 96.88 84 PHE A N 1
ATOM 629 C CA . PHE A 1 84 ? 3.676 0.399 -3.252 1.00 96.88 84 PHE A CA 1
ATOM 630 C C . PHE A 1 84 ? 2.694 1.561 -3.099 1.00 96.88 84 PHE A C 1
ATOM 632 O O . PHE A 1 84 ? 2.136 2.030 -4.081 1.00 96.88 84 PHE A O 1
ATOM 639 N N . SER A 1 85 ? 2.471 2.039 -1.875 1.00 97.12 85 SER A N 1
ATOM 640 C CA . SER A 1 85 ? 1.764 3.293 -1.643 1.00 97.12 85 SER A CA 1
ATOM 641 C C . SER A 1 85 ? 2.745 4.461 -1.575 1.00 97.12 85 SER A C 1
ATOM 643 O O . SER A 1 85 ? 2.655 5.402 -2.360 1.00 97.12 85 SER A O 1
ATOM 645 N N . PHE A 1 86 ? 3.712 4.409 -0.652 1.00 96.62 86 PHE A N 1
ATOM 646 C CA . PHE A 1 86 ? 4.489 5.601 -0.313 1.00 96.62 86 PHE A CA 1
ATOM 647 C C . PHE A 1 86 ? 5.488 6.031 -1.394 1.00 96.62 86 PHE A C 1
ATOM 649 O O . PHE A 1 86 ? 5.886 7.195 -1.416 1.00 96.62 86 PHE A O 1
ATOM 656 N N . VAL A 1 87 ? 5.880 5.143 -2.319 1.00 97.94 87 VAL A N 1
ATOM 657 C CA . VAL A 1 87 ? 6.828 5.478 -3.401 1.00 97.94 87 VAL A CA 1
ATOM 658 C C . VAL A 1 87 ? 6.290 6.532 -4.380 1.00 97.94 87 VAL A C 1
ATOM 660 O O . VAL A 1 87 ? 7.058 7.137 -5.139 1.00 97.94 87 VAL A O 1
ATOM 663 N N . HIS A 1 88 ? 4.974 6.755 -4.352 1.00 97.81 88 HIS A N 1
ATOM 664 C CA . HIS A 1 88 ? 4.259 7.740 -5.158 1.00 97.81 88 HIS A CA 1
ATOM 665 C C . HIS A 1 88 ? 4.047 9.082 -4.435 1.00 97.81 88 HIS A C 1
ATOM 667 O O . HIS A 1 88 ? 3.525 10.016 -5.039 1.00 97.81 88 HIS A O 1
ATOM 673 N N . GLY A 1 89 ? 4.435 9.201 -3.159 1.00 97.94 89 GLY A N 1
ATOM 674 C CA . GLY A 1 89 ? 4.009 10.318 -2.312 1.00 97.94 89 GLY A CA 1
ATOM 675 C C . GLY A 1 89 ? 2.511 10.264 -1.982 1.00 97.94 89 GLY A C 1
ATOM 676 O O . GLY A 1 89 ? 1.793 9.379 -2.449 1.00 97.94 89 GLY A O 1
ATOM 677 N N . TRP A 1 90 ? 2.034 11.181 -1.135 1.00 98.06 90 TRP A N 1
ATOM 678 C CA . TRP A 1 90 ? 0.650 11.143 -0.633 1.00 98.06 90 TRP A CA 1
ATOM 679 C C . TRP A 1 90 ? -0.393 11.270 -1.755 1.00 98.06 90 TRP A C 1
ATOM 681 O O . TRP A 1 90 ? -1.189 10.354 -1.963 1.00 98.06 90 TRP A O 1
ATOM 691 N N . ASP A 1 91 ? -0.348 12.360 -2.523 1.00 98.19 91 ASP A N 1
ATOM 692 C CA . ASP A 1 91 ? -1.324 12.604 -3.593 1.00 98.19 91 ASP A CA 1
ATOM 693 C C . ASP A 1 91 ? -1.196 11.582 -4.730 1.00 98.19 91 ASP A C 1
ATOM 695 O O . ASP A 1 91 ? -2.196 11.126 -5.283 1.00 98.19 91 ASP A O 1
ATOM 699 N N . GLY A 1 92 ? 0.031 11.148 -5.038 1.00 98.31 92 GLY A N 1
ATOM 700 C CA . GLY A 1 92 ? 0.266 10.110 -6.038 1.00 98.31 92 GLY A CA 1
ATOM 701 C C . GLY A 1 92 ? -0.327 8.760 -5.632 1.00 98.31 92 GLY A C 1
ATOM 702 O O . GLY A 1 92 ? -0.921 8.085 -6.470 1.00 98.31 92 GLY A O 1
ATOM 703 N N . ALA A 1 93 ? -0.239 8.381 -4.353 1.00 98.38 93 ALA A N 1
ATOM 704 C CA . ALA A 1 93 ? -0.883 7.169 -3.849 1.00 98.38 93 ALA A CA 1
ATOM 705 C C . ALA A 1 93 ? -2.413 7.249 -3.981 1.00 98.38 93 ALA A C 1
ATOM 707 O O . ALA A 1 93 ? -3.039 6.292 -4.441 1.00 98.38 93 ALA A O 1
ATOM 708 N N . LEU A 1 94 ? -3.015 8.397 -3.640 1.00 98.56 94 LEU A N 1
ATOM 709 C CA . LEU A 1 94 ? -4.454 8.622 -3.820 1.00 98.56 94 LEU A CA 1
ATOM 710 C C . LEU A 1 94 ? -4.865 8.493 -5.291 1.00 98.56 94 LEU A C 1
ATOM 712 O O . LEU A 1 94 ? -5.850 7.815 -5.580 1.00 98.56 94 LEU A O 1
ATOM 716 N N . GLN A 1 95 ? -4.083 9.069 -6.208 1.00 98.50 95 GLN A N 1
ATOM 717 C CA . GLN A 1 95 ? -4.342 8.978 -7.644 1.00 98.50 95 GLN A CA 1
ATOM 718 C C . GLN A 1 95 ? -4.233 7.538 -8.162 1.00 98.50 95 GLN A C 1
ATOM 720 O O . GLN A 1 95 ? -5.062 7.109 -8.965 1.00 98.50 95 GLN A O 1
ATOM 725 N N . VAL A 1 96 ? -3.234 6.770 -7.708 1.00 98.50 96 VAL A N 1
ATOM 726 C CA . VAL A 1 96 ? -3.097 5.344 -8.056 1.00 98.50 96 VAL A CA 1
ATOM 727 C C . VAL A 1 96 ? -4.328 4.565 -7.599 1.00 98.50 96 VAL A C 1
ATOM 729 O O . VAL A 1 96 ? -4.911 3.835 -8.403 1.00 98.50 96 VAL A O 1
ATOM 732 N N . ARG A 1 97 ? -4.761 4.756 -6.345 1.00 98.50 97 ARG A N 1
ATOM 733 C CA . ARG A 1 97 ? -5.971 4.117 -5.814 1.00 98.50 97 ARG A CA 1
ATOM 734 C C . ARG A 1 97 ? -7.195 4.467 -6.656 1.00 98.50 97 ARG A C 1
ATOM 736 O O . ARG A 1 97 ? -7.873 3.561 -7.126 1.00 98.50 97 ARG A O 1
ATOM 743 N N . GLU A 1 98 ? -7.441 5.754 -6.893 1.00 98.50 98 GLU A N 1
ATOM 744 C CA . GLU A 1 98 ? -8.608 6.235 -7.644 1.00 98.50 98 GLU A CA 1
ATOM 745 C C . GLU A 1 98 ? -8.648 5.684 -9.076 1.00 98.50 98 GLU A C 1
ATOM 747 O O . GLU A 1 98 ? -9.703 5.256 -9.558 1.00 98.50 98 GLU A O 1
ATOM 752 N N . ASN A 1 99 ? -7.497 5.628 -9.750 1.00 98.56 99 ASN A N 1
ATOM 753 C CA . ASN A 1 99 ? -7.387 5.062 -11.094 1.00 98.56 99 ASN A CA 1
ATOM 754 C C . ASN A 1 99 ? -7.746 3.570 -11.109 1.00 98.56 99 ASN A C 1
ATOM 756 O O . ASN A 1 99 ? -8.455 3.107 -12.008 1.00 98.56 99 ASN A O 1
ATOM 760 N N . ILE A 1 100 ? -7.280 2.815 -10.110 1.00 98.56 100 ILE A N 1
ATOM 761 C CA . ILE A 1 100 ? -7.562 1.383 -9.991 1.00 98.56 100 ILE A CA 1
ATOM 762 C C . ILE A 1 100 ? -9.032 1.148 -9.626 1.00 98.56 100 ILE A C 1
ATOM 764 O O . ILE A 1 100 ? -9.694 0.372 -10.317 1.00 98.56 100 ILE A O 1
ATOM 768 N N . GLU A 1 101 ? -9.579 1.850 -8.628 1.00 98.25 101 GLU A N 1
ATOM 769 C CA . GLU A 1 101 ? -11.007 1.783 -8.261 1.00 98.25 101 GLU A CA 1
ATOM 770 C C . GLU A 1 101 ? -11.902 2.087 -9.462 1.00 98.25 101 GLU A C 1
ATOM 772 O O . GLU A 1 101 ? -12.857 1.359 -9.752 1.00 98.25 101 GLU A O 1
ATOM 777 N N . SER A 1 102 ? -11.545 3.118 -10.230 1.00 97.88 102 SER A N 1
ATOM 778 C CA . SER A 1 102 ? -12.251 3.495 -11.451 1.00 97.88 102 SER A CA 1
ATOM 779 C C . SER A 1 102 ? -12.215 2.404 -12.517 1.00 97.88 102 SER A C 1
ATOM 781 O O . SER A 1 102 ? -13.199 2.251 -13.246 1.00 97.88 102 SER A O 1
ATOM 783 N N . ALA A 1 103 ? -11.125 1.642 -12.612 1.00 97.56 103 ALA A N 1
ATOM 784 C CA . ALA A 1 103 ? -10.970 0.560 -13.579 1.00 97.56 103 ALA A CA 1
ATOM 785 C C . ALA A 1 103 ? -11.725 -0.718 -13.184 1.00 97.56 103 ALA A C 1
ATOM 787 O O . ALA A 1 103 ? -12.243 -1.405 -14.063 1.00 97.56 103 ALA A O 1
ATOM 788 N N . ILE A 1 104 ? -11.785 -1.043 -11.890 1.00 97.81 104 ILE A N 1
ATOM 789 C CA . ILE A 1 104 ? -12.354 -2.312 -11.401 1.00 97.81 104 ILE A CA 1
ATOM 790 C C . ILE A 1 104 ? -13.785 -2.183 -10.868 1.00 97.81 104 ILE A C 1
ATOM 792 O O . ILE A 1 104 ? -14.456 -3.197 -10.689 1.00 97.81 104 ILE A O 1
ATOM 796 N N . LYS A 1 105 ? -14.258 -0.954 -10.614 1.00 97.12 105 LYS A N 1
ATOM 797 C CA . LYS A 1 105 ? -15.589 -0.646 -10.053 1.00 97.12 105 LYS A CA 1
ATOM 798 C C . LYS A 1 105 ? -15.871 -1.379 -8.734 1.00 97.12 105 LYS A C 1
ATOM 800 O O . LYS A 1 105 ? -16.985 -1.838 -8.486 1.00 97.12 105 LYS A O 1
ATOM 805 N N . ARG A 1 106 ? -14.843 -1.490 -7.892 1.00 97.31 106 ARG A N 1
ATOM 806 C CA . ARG A 1 106 ? -14.872 -2.089 -6.552 1.00 97.31 106 ARG A CA 1
ATOM 807 C C . ARG A 1 106 ? -14.003 -1.260 -5.606 1.00 97.31 106 ARG A C 1
ATOM 809 O O . ARG A 1 106 ? -13.042 -0.661 -6.091 1.00 97.31 106 ARG A O 1
ATOM 816 N N . PRO A 1 107 ? -14.307 -1.253 -4.296 1.00 98.25 107 PRO A N 1
ATOM 817 C CA . PRO A 1 107 ? -13.420 -0.674 -3.297 1.00 98.25 107 PRO A CA 1
ATOM 818 C C . PRO A 1 107 ? -12.018 -1.277 -3.395 1.00 98.25 107 PRO A C 1
ATOM 820 O O . PRO A 1 107 ? -11.857 -2.505 -3.400 1.00 98.25 107 PRO A O 1
ATOM 823 N N . PHE A 1 108 ? -11.017 -0.408 -3.461 1.00 98.50 108 PHE A N 1
ATOM 824 C CA . PHE A 1 108 ? -9.611 -0.783 -3.506 1.00 98.50 108 PHE A CA 1
ATOM 825 C C . PHE A 1 108 ? -8.864 -0.045 -2.403 1.00 98.50 108 PHE A C 1
ATOM 827 O O . PHE A 1 108 ? -8.763 1.180 -2.408 1.00 98.50 108 PHE A O 1
ATOM 834 N N . VAL A 1 109 ? -8.320 -0.794 -1.451 1.00 97.56 109 VAL A N 1
ATOM 835 C CA . VAL A 1 109 ? -7.545 -0.235 -0.342 1.00 97.56 109 VAL A CA 1
ATOM 836 C C . VAL A 1 109 ? -6.060 -0.447 -0.586 1.00 97.56 109 VAL A C 1
ATOM 838 O O . VAL A 1 109 ? -5.642 -1.477 -1.117 1.00 97.56 109 VAL A O 1
ATOM 841 N N . MET A 1 110 ? -5.247 0.525 -0.184 1.00 98.12 110 MET A N 1
ATOM 842 C CA . MET A 1 110 ? -3.790 0.424 -0.251 1.00 98.12 110 MET A CA 1
ATOM 843 C C . MET A 1 110 ? -3.215 0.602 1.143 1.00 98.12 110 MET A C 1
ATOM 845 O O . MET A 1 110 ? -3.531 1.582 1.819 1.00 98.12 110 MET A O 1
ATOM 849 N N . MET A 1 111 ? -2.346 -0.320 1.559 1.00 96.81 111 MET A N 1
ATOM 850 C CA . MET A 1 111 ? -1.815 -0.372 2.924 1.00 96.81 111 MET A CA 1
ATOM 851 C C . MET A 1 111 ? -1.269 0.981 3.410 1.00 96.81 111 MET A C 1
ATOM 853 O O . MET A 1 111 ? -1.529 1.378 4.544 1.00 96.81 111 MET A O 1
ATOM 857 N N . GLY A 1 112 ? -0.547 1.718 2.557 1.00 97.06 112 GLY A N 1
ATOM 858 C CA . GLY A 1 112 ? -0.018 3.036 2.909 1.00 97.06 112 GLY A CA 1
ATOM 859 C C . GLY A 1 112 ? -1.078 4.082 3.178 1.00 97.06 112 GLY A C 1
ATOM 860 O O . GLY A 1 112 ? -0.956 4.847 4.131 1.00 97.06 112 GLY A O 1
ATOM 861 N N . ILE A 1 113 ? -2.136 4.093 2.372 1.00 98.38 113 ILE A N 1
ATOM 862 C CA . ILE A 1 113 ? -3.250 5.025 2.539 1.00 98.38 113 ILE A CA 1
ATOM 863 C C . ILE A 1 113 ? -4.004 4.701 3.830 1.00 98.38 113 ILE A C 1
ATOM 865 O O . ILE A 1 113 ? -4.285 5.611 4.607 1.00 98.38 113 ILE A O 1
ATOM 869 N N . GLU A 1 114 ? -4.269 3.423 4.105 1.00 97.69 114 GLU A N 1
ATOM 870 C CA . GLU A 1 114 ? -5.051 3.029 5.282 1.00 97.69 114 GLU A CA 1
ATOM 871 C C . GLU A 1 114 ? -4.331 3.311 6.605 1.00 97.69 114 GLU A C 1
ATOM 873 O O . GLU A 1 114 ? -4.975 3.708 7.574 1.00 97.69 114 GLU A O 1
ATOM 878 N N . VAL A 1 115 ? -2.995 3.227 6.653 1.00 97.12 115 VAL A N 1
ATOM 879 C CA . VAL A 1 115 ? -2.235 3.679 7.835 1.00 97.12 115 VAL A CA 1
ATOM 880 C C . VAL A 1 115 ? -2.439 5.175 8.076 1.00 97.12 115 VAL A C 1
ATOM 882 O O . VAL A 1 115 ? -2.698 5.581 9.207 1.00 97.12 115 VAL A O 1
ATOM 885 N N . ILE A 1 116 ? -2.390 6.006 7.030 1.00 97.75 116 ILE A N 1
ATOM 886 C CA . ILE A 1 116 ? -2.658 7.446 7.158 1.00 97.75 116 ILE A CA 1
ATOM 887 C C . ILE A 1 116 ? -4.082 7.703 7.659 1.00 97.75 116 ILE A C 1
ATOM 889 O O . ILE A 1 116 ? -4.279 8.524 8.559 1.00 97.75 116 ILE A O 1
ATOM 893 N N . GLN A 1 117 ? -5.073 7.001 7.104 1.00 97.88 117 GLN A N 1
ATOM 894 C CA . GLN A 1 117 ? -6.465 7.141 7.533 1.00 97.88 117 GLN A CA 1
ATOM 895 C C . GLN A 1 117 ? -6.649 6.724 8.994 1.00 97.88 117 GLN A C 1
ATOM 897 O O . GLN A 1 117 ? -7.303 7.439 9.754 1.00 97.88 117 GLN A O 1
ATOM 902 N N . ALA A 1 118 ? -6.012 5.631 9.420 1.00 97.94 118 ALA A N 1
ATOM 903 C CA . ALA A 1 118 ? -6.040 5.179 10.805 1.00 97.94 118 ALA A CA 1
ATOM 904 C C . ALA A 1 118 ? -5.417 6.213 11.757 1.00 97.94 118 ALA A C 1
ATOM 906 O O . ALA A 1 118 ? -6.030 6.575 12.761 1.00 97.94 118 ALA A O 1
ATOM 907 N N . LEU A 1 119 ? -4.242 6.758 11.425 1.00 97.75 119 LEU A N 1
ATOM 908 C CA . LEU A 1 119 ? -3.591 7.797 12.231 1.00 97.75 119 LEU A CA 1
ATOM 909 C C . LEU A 1 119 ? -4.468 9.055 12.367 1.00 97.75 119 LEU A C 1
ATOM 911 O O . LEU A 1 119 ? -4.576 9.617 13.460 1.00 97.75 119 LEU A O 1
ATOM 915 N N . ARG A 1 120 ? -5.141 9.472 11.284 1.00 97.75 120 ARG A N 1
ATOM 916 C CA . ARG A 1 120 ? -6.096 10.598 11.298 1.00 97.75 120 ARG A CA 1
ATOM 917 C C . ARG A 1 120 ? -7.330 10.298 12.138 1.00 97.75 120 ARG A C 1
ATOM 919 O O . ARG A 1 120 ? -7.752 11.152 12.914 1.00 97.75 120 ARG A O 1
ATOM 926 N N . HIS A 1 121 ? -7.888 9.095 12.016 1.00 98.12 121 HIS A N 1
ATOM 927 C CA . HIS A 1 121 ? -9.027 8.651 12.819 1.00 98.12 121 HIS A CA 1
ATOM 928 C C . HIS A 1 121 ? -8.703 8.685 14.321 1.00 98.12 121 HIS A C 1
ATOM 930 O O . HIS A 1 121 ? -9.508 9.157 15.123 1.00 98.12 121 HIS A O 1
ATOM 936 N N . LEU A 1 122 ? -7.484 8.278 14.685 1.00 98.12 122 LEU A N 1
ATOM 937 C CA . LEU A 1 122 ? -6.952 8.345 16.048 1.00 98.12 122 LEU A CA 1
ATOM 938 C C . LEU A 1 122 ? -6.519 9.759 16.480 1.00 98.12 122 LEU A C 1
ATOM 940 O O . LEU A 1 122 ? -6.091 9.940 17.618 1.00 98.12 122 LEU A O 1
ATOM 944 N N . LYS A 1 123 ? -6.644 10.765 15.603 1.00 97.62 123 LYS A N 1
ATOM 945 C CA . LYS A 1 123 ? -6.275 12.173 15.843 1.00 97.62 123 LYS A CA 1
ATOM 946 C C . LYS A 1 123 ? -4.808 12.359 16.247 1.00 97.62 123 LYS A C 1
ATOM 948 O O . LYS A 1 123 ? -4.477 13.258 17.019 1.00 97.62 123 LYS A O 1
ATOM 953 N N . LEU A 1 124 ? -3.923 11.516 15.720 1.00 97.44 124 LEU A N 1
ATOM 954 C CA . LEU A 1 124 ? -2.486 11.631 15.942 1.00 97.44 124 LEU A CA 1
ATOM 955 C C . LEU A 1 124 ? -1.887 12.680 14.999 1.00 97.44 124 LEU A C 1
ATOM 957 O O . LEU A 1 124 ? -2.338 12.847 13.870 1.00 97.44 124 LEU A O 1
ATOM 961 N N . GLN A 1 125 ? -0.860 13.386 15.468 1.00 95.56 125 GLN A N 1
ATOM 962 C CA . GLN A 1 125 ? -0.122 14.385 14.677 1.00 95.56 125 GLN A CA 1
ATOM 963 C C . GLN A 1 125 ? 1.388 14.142 14.678 1.00 95.56 125 GLN A C 1
ATOM 965 O O . GLN A 1 125 ? 2.068 14.498 13.720 1.00 95.56 125 GLN A O 1
ATOM 970 N N . ASN A 1 126 ? 1.910 13.516 15.734 1.00 97.69 126 ASN A N 1
ATOM 971 C CA . ASN A 1 126 ? 3.325 13.201 15.887 1.00 97.69 126 ASN A CA 1
ATOM 972 C C . ASN A 1 126 ? 3.486 11.683 15.879 1.00 97.69 126 ASN A C 1
ATOM 974 O O . ASN A 1 126 ? 2.797 10.994 16.633 1.00 97.69 126 ASN A O 1
ATOM 978 N N . VAL A 1 127 ? 4.373 11.172 15.030 1.00 96.44 127 VAL A N 1
ATOM 979 C CA . VAL A 1 127 ? 4.621 9.735 14.883 1.00 96.44 127 VAL A CA 1
ATOM 980 C C . VAL A 1 127 ? 6.117 9.446 14.919 1.00 96.44 127 VAL A C 1
ATOM 982 O O . VAL A 1 127 ? 6.910 10.124 14.265 1.00 96.44 127 VAL A O 1
ATOM 985 N N . ALA A 1 128 ? 6.491 8.421 15.680 1.00 95.19 128 ALA A N 1
ATOM 986 C CA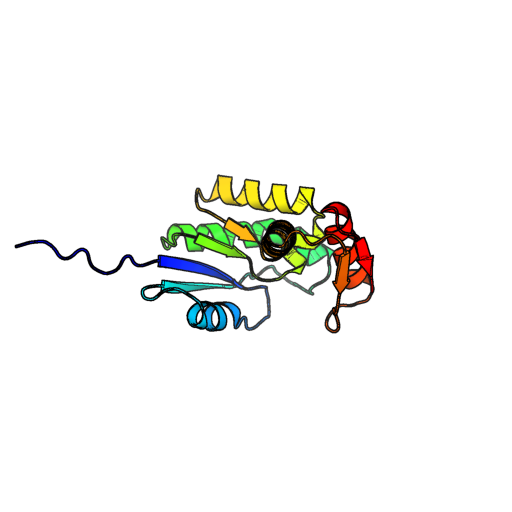 . ALA A 1 128 ? 7.823 7.833 15.642 1.00 95.19 128 ALA A CA 1
ATOM 987 C C . ALA A 1 128 ? 7.792 6.581 14.757 1.00 95.19 128 ALA A C 1
ATOM 989 O O . ALA A 1 128 ? 6.849 5.791 14.844 1.00 95.19 128 ALA A O 1
ATOM 990 N N . ILE A 1 129 ? 8.799 6.401 13.901 1.00 92.31 129 ILE A N 1
ATOM 991 C CA . ILE A 1 129 ? 8.848 5.280 12.952 1.00 92.31 129 ILE A CA 1
ATOM 992 C C . ILE A 1 129 ? 9.926 4.284 13.366 1.00 92.31 129 ILE A C 1
ATOM 994 O O . ILE A 1 129 ? 11.109 4.602 13.350 1.00 92.31 129 ILE A O 1
ATOM 998 N N . ALA A 1 130 ? 9.524 3.036 13.607 1.00 92.94 130 ALA A N 1
ATOM 999 C CA . ALA A 1 130 ? 10.439 1.901 13.670 1.00 92.94 130 ALA A CA 1
ATOM 1000 C C . ALA A 1 130 ? 10.406 1.137 12.333 1.00 92.94 130 ALA A C 1
ATOM 1002 O O . ALA A 1 130 ? 9.503 0.341 12.083 1.00 92.94 130 ALA A O 1
ATOM 1003 N N . ALA A 1 131 ? 11.380 1.399 11.459 1.00 91.06 131 ALA A N 1
ATOM 1004 C CA . ALA A 1 131 ? 11.459 0.845 10.102 1.00 91.06 131 ALA A CA 1
ATOM 1005 C C . ALA A 1 131 ? 12.738 0.013 9.886 1.00 91.06 131 ALA A C 1
ATOM 1007 O O . ALA A 1 131 ? 13.506 0.252 8.959 1.00 91.06 131 ALA A O 1
ATOM 1008 N N . THR A 1 132 ? 12.976 -0.971 10.754 1.00 91.50 132 THR A N 1
ATOM 1009 C CA . THR A 1 132 ? 14.236 -1.742 10.811 1.00 91.50 132 THR A CA 1
ATOM 1010 C C . THR A 1 132 ? 14.521 -2.614 9.587 1.00 91.50 132 THR A C 1
ATOM 1012 O O . THR A 1 132 ? 15.650 -3.060 9.412 1.00 91.50 132 THR A O 1
ATOM 1015 N N . TYR A 1 133 ? 13.519 -2.866 8.745 1.00 88.06 133 TYR A N 1
ATOM 1016 C CA . TYR A 1 133 ? 13.645 -3.678 7.533 1.00 88.06 133 TYR A CA 1
ATOM 1017 C C . TYR A 1 133 ? 13.865 -2.847 6.259 1.00 88.06 133 TYR A C 1
ATOM 1019 O O . TYR A 1 133 ? 14.040 -3.420 5.185 1.00 88.06 133 TYR A O 1
ATOM 1027 N N . TYR A 1 134 ? 13.845 -1.513 6.351 1.00 93.00 134 TYR A N 1
ATOM 1028 C CA . TYR A 1 134 ? 14.063 -0.626 5.211 1.00 93.00 134 TYR A CA 1
ATOM 1029 C C . TYR A 1 134 ? 15.501 -0.121 5.139 1.00 93.00 134 TYR A C 1
ATOM 1031 O O . TYR A 1 134 ? 16.140 0.144 6.155 1.00 93.00 134 TYR A O 1
ATOM 1039 N N . SER A 1 135 ? 15.982 0.083 3.909 1.00 94.06 135 SER A N 1
ATOM 1040 C CA . SER A 1 135 ? 17.180 0.887 3.669 1.00 94.06 135 SER A CA 1
ATOM 1041 C C . SER A 1 135 ? 16.953 2.337 4.107 1.00 94.06 135 SER A C 1
ATOM 1043 O O . SER A 1 135 ? 15.814 2.809 4.158 1.00 94.06 135 SER A O 1
ATOM 1045 N N . GLU A 1 136 ? 18.033 3.081 4.357 1.00 93.94 136 GLU A N 1
ATOM 1046 C CA . GLU A 1 136 ? 17.942 4.510 4.698 1.00 93.94 136 GLU A CA 1
ATOM 1047 C C . GLU A 1 136 ? 17.191 5.322 3.635 1.00 93.94 136 GLU A C 1
ATOM 1049 O O . GLU A 1 136 ? 16.424 6.231 3.955 1.00 93.94 136 GLU A O 1
ATOM 1054 N N . GLU A 1 137 ? 17.387 4.981 2.360 1.00 95.19 137 GLU A N 1
ATOM 1055 C CA . GLU A 1 137 ? 16.680 5.606 1.246 1.00 95.19 137 GLU A CA 1
ATOM 1056 C C . GLU A 1 137 ? 15.171 5.359 1.335 1.00 95.19 137 GLU A C 1
ATOM 1058 O O . GLU A 1 137 ? 14.382 6.306 1.305 1.00 95.19 137 GLU A O 1
ATOM 1063 N N . THR A 1 138 ? 14.763 4.104 1.520 1.00 95.88 138 THR A N 1
ATOM 1064 C CA . THR A 1 138 ? 13.347 3.734 1.625 1.00 95.88 138 THR A CA 1
ATOM 1065 C C . THR A 1 138 ? 12.703 4.369 2.860 1.00 95.88 138 THR A C 1
ATOM 1067 O O . THR A 1 138 ? 11.599 4.910 2.778 1.00 95.88 138 THR A O 1
ATOM 1070 N N . ALA A 1 139 ? 13.415 4.396 3.990 1.00 95.50 139 ALA A N 1
ATOM 1071 C CA . ALA A 1 139 ? 12.969 5.064 5.210 1.00 95.50 139 ALA A CA 1
ATOM 1072 C C . ALA A 1 139 ? 12.795 6.582 5.013 1.00 95.50 139 ALA A C 1
ATOM 1074 O O . ALA A 1 139 ? 11.831 7.165 5.516 1.00 95.50 139 ALA A O 1
ATOM 1075 N N . ARG A 1 140 ? 13.674 7.232 4.235 1.00 95.31 140 ARG A N 1
ATOM 1076 C CA . ARG A 1 140 ? 13.545 8.655 3.878 1.00 95.31 140 ARG A CA 1
ATOM 1077 C C . ARG A 1 140 ? 12.294 8.917 3.040 1.00 95.31 140 ARG A C 1
ATOM 1079 O O . ARG A 1 140 ? 11.592 9.892 3.304 1.00 95.31 140 ARG A O 1
ATOM 1086 N N . VAL A 1 141 ? 11.995 8.056 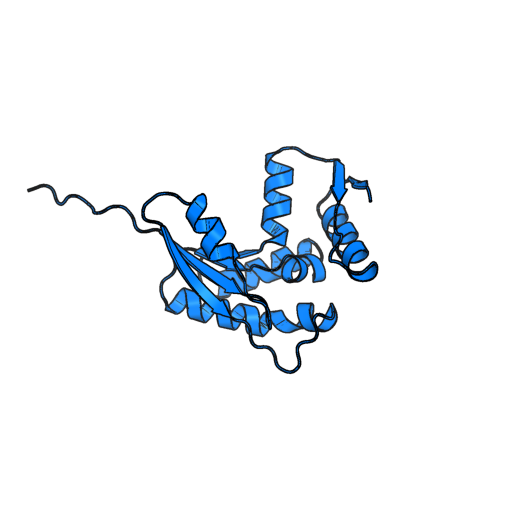2.066 1.00 97.19 141 VAL A N 1
ATOM 1087 C CA . VAL A 1 141 ? 10.777 8.178 1.244 1.00 97.19 141 VAL A CA 1
ATOM 1088 C C . VAL A 1 141 ? 9.521 7.966 2.084 1.00 97.19 141 VAL A C 1
ATOM 1090 O O . VAL A 1 141 ? 8.580 8.749 1.976 1.00 97.19 141 VAL A O 1
ATOM 1093 N N . LEU A 1 142 ? 9.525 6.983 2.987 1.00 97.19 142 LEU A N 1
ATOM 1094 C CA . LEU A 1 142 ? 8.441 6.802 3.950 1.00 97.19 142 LEU A CA 1
ATOM 1095 C C . LEU A 1 142 ? 8.234 8.054 4.821 1.00 97.19 142 LEU A C 1
ATOM 1097 O O . LEU A 1 142 ? 7.107 8.527 4.979 1.00 97.19 142 LEU A O 1
ATOM 1101 N N . LYS A 1 143 ? 9.314 8.625 5.367 1.00 96.44 143 LYS A N 1
ATOM 1102 C CA . LYS A 1 143 ? 9.233 9.864 6.151 1.00 96.44 143 LYS A CA 1
ATOM 1103 C C . LYS A 1 143 ? 8.596 10.993 5.341 1.00 96.44 143 LYS A C 1
ATOM 1105 O O . LYS A 1 143 ? 7.698 11.660 5.846 1.00 96.44 143 LYS A O 1
ATOM 1110 N N . LEU A 1 144 ? 9.018 11.176 4.088 1.00 96.75 144 LEU A N 1
ATOM 1111 C CA . LEU A 1 144 ? 8.447 12.186 3.198 1.00 96.75 144 LEU A CA 1
ATOM 1112 C C . LEU A 1 144 ? 6.949 11.955 2.960 1.00 96.75 144 LEU A C 1
ATOM 1114 O O . LEU A 1 144 ? 6.178 12.903 3.065 1.00 96.75 144 LEU A O 1
ATOM 1118 N N . PHE A 1 145 ? 6.530 10.717 2.694 1.00 98.19 145 PHE A N 1
ATOM 1119 C CA . PHE A 1 145 ? 5.121 10.361 2.504 1.00 98.19 145 PHE A CA 1
ATOM 1120 C C . PHE A 1 145 ? 4.256 10.725 3.720 1.00 98.19 145 PHE A C 1
ATOM 1122 O O . PHE A 1 145 ? 3.207 11.352 3.572 1.00 98.19 145 PHE A O 1
ATOM 1129 N N . LEU A 1 146 ? 4.717 10.399 4.931 1.00 97.81 146 LEU A N 1
ATOM 1130 C CA . LEU A 1 146 ? 4.022 10.754 6.172 1.00 97.81 146 LEU A CA 1
ATOM 1131 C C . LEU A 1 146 ? 3.983 12.272 6.395 1.00 97.81 146 LEU A C 1
ATOM 1133 O O . LEU A 1 146 ? 2.943 12.812 6.771 1.00 97.81 146 LEU A O 1
ATOM 1137 N N . SER A 1 147 ? 5.075 12.985 6.113 1.00 97.38 147 SER A N 1
ATOM 1138 C CA . SER A 1 147 ? 5.097 14.449 6.205 1.00 97.38 147 SER A CA 1
ATOM 1139 C C . SER A 1 147 ? 4.166 15.118 5.191 1.00 97.38 147 SER A C 1
ATOM 1141 O O . SER A 1 147 ? 3.440 16.037 5.557 1.00 97.38 147 SER A O 1
ATOM 1143 N N . GLN A 1 148 ? 4.109 14.626 3.950 1.00 97.88 148 GLN A N 1
ATOM 1144 C CA . GLN A 1 148 ? 3.152 15.090 2.935 1.00 97.88 148 GLN A CA 1
ATOM 1145 C C . GLN A 1 148 ? 1.697 14.855 3.359 1.00 97.88 148 GLN A C 1
ATOM 1147 O O . GLN A 1 148 ? 0.829 15.673 3.068 1.00 97.88 148 GLN A O 1
ATOM 1152 N N . ALA A 1 149 ? 1.429 13.773 4.093 1.00 97.56 149 ALA A N 1
ATOM 1153 C CA . ALA A 1 149 ? 0.114 13.486 4.658 1.00 97.56 149 ALA A CA 1
ATOM 1154 C C . ALA A 1 149 ? -0.244 14.341 5.896 1.00 97.56 149 ALA A C 1
ATOM 1156 O O . ALA A 1 149 ? -1.374 14.233 6.390 1.00 97.56 149 ALA A O 1
ATOM 1157 N N . GLY A 1 150 ? 0.677 15.192 6.371 1.00 97.31 150 GLY A N 1
ATOM 1158 C CA . GLY A 1 150 ? 0.460 16.163 7.447 1.00 97.31 150 GLY A CA 1
ATOM 1159 C C . GLY A 1 150 ? 0.986 15.754 8.825 1.00 97.31 150 GLY A C 1
ATOM 1160 O O . GLY A 1 150 ? 0.561 16.340 9.818 1.00 97.31 150 GLY A O 1
ATOM 1161 N N . PHE A 1 151 ? 1.876 14.760 8.916 1.00 98.12 151 PHE A N 1
ATOM 1162 C CA . PHE A 1 151 ? 2.421 14.292 10.196 1.00 98.12 151 PHE A CA 1
ATOM 1163 C C . PHE A 1 151 ? 3.821 14.836 10.490 1.00 98.12 151 PHE A C 1
ATOM 1165 O O . PHE A 1 151 ? 4.692 14.902 9.618 1.00 98.12 151 PHE A O 1
ATOM 1172 N N . ASN A 1 152 ? 4.068 15.124 11.766 1.00 96.94 152 ASN A N 1
ATOM 1173 C CA . ASN A 1 152 ? 5.401 15.382 12.294 1.00 96.94 152 ASN A CA 1
ATOM 1174 C C . ASN A 1 152 ? 6.083 14.043 12.586 1.00 96.94 152 ASN A C 1
ATOM 1176 O O . ASN A 1 152 ? 5.604 13.262 13.411 1.00 96.94 152 ASN A O 1
ATOM 1180 N N . VAL A 1 153 ? 7.198 13.775 11.911 1.00 95.00 153 VAL A N 1
ATOM 1181 C CA . VAL A 1 153 ? 7.855 12.465 11.954 1.00 95.00 153 VAL A CA 1
ATOM 1182 C C . VAL A 1 153 ? 9.209 12.552 12.650 1.00 95.00 153 VAL A C 1
ATOM 1184 O O . VAL A 1 153 ? 10.125 13.215 12.148 1.00 95.00 153 VAL A O 1
ATOM 1187 N N . SER A 1 154 ? 9.360 11.813 13.748 1.00 87.25 154 SER A N 1
ATOM 1188 C CA . SER A 1 154 ? 10.656 11.533 14.373 1.00 87.25 154 SER A CA 1
ATOM 1189 C C . SER A 1 154 ? 11.161 10.143 13.971 1.00 87.25 154 SER A C 1
ATOM 1191 O O . SER A 1 154 ? 10.373 9.203 13.837 1.00 87.25 154 SER A O 1
ATOM 1193 N N . LEU A 1 155 ? 12.473 10.039 13.762 1.00 67.56 155 LEU A N 1
ATOM 1194 C CA . LEU A 1 155 ? 13.189 8.776 13.566 1.00 67.56 155 LEU A CA 1
ATOM 1195 C C . LEU A 1 155 ? 13.878 8.389 14.873 1.00 67.56 155 LEU A C 1
ATOM 1197 O O . LEU A 1 155 ? 14.310 9.333 15.574 1.00 67.56 155 LEU A O 1
#

Radius of gyration: 16.85 Å; chains: 1; bounding box: 59×37×31 Å